Protein AF-A0A1G2JRQ1-F1 (afdb_monomer_lite)

Organism: NCBI:txid1802234

Radius of gyration: 24.1 Å; chains: 1; bounding box: 61×45×56 Å

Sequence (172 aa):
MIGKINKNEGLISLMGLVVAIVSYFFSDSKI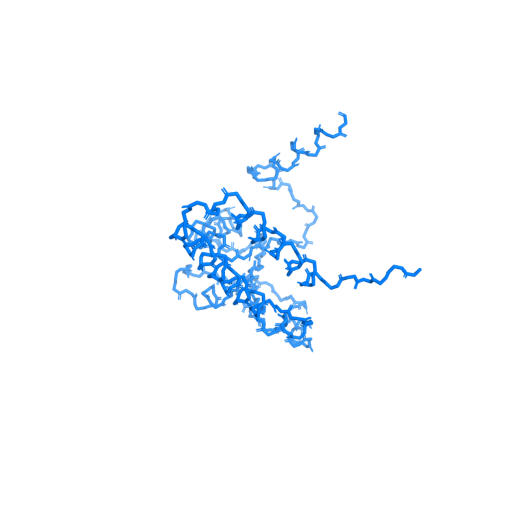LAIIIIGLTLLIAWVLSQYENKMPKDFHDVQKIAKILFIDDKDCQIVTNLRRNNFEVRKIDDVLSLQKNDDVQWANIIFVDYKDIGKKLFGKKEGLGLINELKRVYKNKKRYIIYSSVQDFDGLVGFPYIEKMGHMMNLSH

pLDDT: mean 78.6, std 15.84, range [36.88, 96.88]

Foldseek 3Di:
DDPPDDVVNVVVVVLVVVLVVLCVVCVVPPPVSVVVVVVSVVVVVVVVVVVVPDDPDPVSVQVVAQEEEADLDDDVVQVVSVVVSHNYYYDPEDPDCVPDPSNVRGQEYEYEQPPYPCVPQNPRHRVSVVVVSCVVCPNSHHYHYDYPDPPPVVVPPPPVVVVVVVVVVVPD

Structure (mmCIF, N/CA/C/O backbone):
data_AF-A0A1G2JRQ1-F1
#
_entry.id   AF-A0A1G2JRQ1-F1
#
loop_
_atom_site.group_PDB
_atom_site.id
_atom_site.type_symbol
_atom_site.label_atom_id
_atom_site.label_alt_id
_atom_site.label_comp_id
_atom_site.label_asym_id
_atom_site.label_entity_id
_atom_site.label_seq_id
_atom_site.pdbx_PDB_ins_code
_atom_site.Cartn_x
_atom_site.Cartn_y
_atom_site.Cartn_z
_atom_site.occupancy
_atom_site.B_iso_or_equiv
_atom_site.auth_seq_id
_atom_site.auth_comp_id
_atom_site.auth_asym_id
_atom_site.auth_atom_id
_atom_site.pdbx_PDB_model_num
ATOM 1 N N . MET A 1 1 ? 7.085 25.962 -34.377 1.00 36.88 1 MET A N 1
ATOM 2 C CA . MET A 1 1 ? 6.329 24.753 -33.989 1.00 36.88 1 MET A CA 1
ATOM 3 C C . MET A 1 1 ? 7.354 23.652 -33.728 1.00 36.88 1 MET A C 1
ATOM 5 O O . MET A 1 1 ? 7.764 22.974 -34.656 1.00 36.88 1 MET A O 1
ATOM 9 N N . ILE A 1 2 ? 7.905 23.578 -32.512 1.00 43.59 2 ILE A N 1
ATOM 10 C CA . ILE A 1 2 ? 8.912 22.558 -32.176 1.00 43.59 2 ILE A CA 1
ATOM 11 C C . ILE A 1 2 ? 8.123 21.307 -31.797 1.00 43.59 2 ILE A C 1
ATOM 13 O O . ILE A 1 2 ? 7.423 21.307 -30.785 1.00 43.59 2 ILE A O 1
ATOM 17 N N . GLY A 1 3 ? 8.146 20.297 -32.668 1.00 49.59 3 GLY A N 1
ATOM 18 C CA . GLY A 1 3 ? 7.486 19.020 -32.418 1.00 49.59 3 GLY A CA 1
ATOM 19 C C . GLY A 1 3 ? 7.969 18.440 -31.092 1.00 49.59 3 GLY A C 1
ATOM 20 O O . GLY A 1 3 ? 9.167 18.457 -30.809 1.00 49.59 3 GLY A O 1
ATOM 21 N N . LYS A 1 4 ? 7.037 17.961 -30.260 1.00 46.78 4 LYS A N 1
ATOM 22 C CA . LYS A 1 4 ? 7.364 17.147 -29.085 1.00 46.78 4 LYS A CA 1
ATOM 23 C C . LYS A 1 4 ? 8.136 15.927 -29.584 1.00 46.78 4 LYS A C 1
ATOM 25 O O . LYS A 1 4 ? 7.523 14.985 -30.073 1.00 46.78 4 LYS A O 1
ATOM 30 N N . ILE A 1 5 ? 9.461 15.964 -29.479 1.00 52.06 5 ILE A N 1
ATOM 31 C CA . ILE A 1 5 ? 10.300 14.791 -29.707 1.00 52.06 5 ILE A CA 1
ATOM 32 C C . ILE A 1 5 ? 9.842 13.749 -28.694 1.00 52.06 5 ILE A C 1
ATOM 34 O O . ILE A 1 5 ? 9.792 14.018 -27.487 1.00 52.06 5 ILE A O 1
ATOM 38 N N . ASN A 1 6 ? 9.435 12.587 -29.190 1.00 56.94 6 ASN A N 1
ATOM 39 C CA . ASN A 1 6 ? 9.034 11.494 -28.328 1.00 56.94 6 ASN A CA 1
ATOM 40 C C . ASN A 1 6 ? 10.252 11.097 -27.475 1.00 56.94 6 ASN A C 1
ATOM 42 O O . ASN A 1 6 ? 11.357 10.966 -28.003 1.00 56.94 6 ASN A O 1
ATOM 46 N N . LYS A 1 7 ? 10.087 10.933 -26.154 1.00 59.22 7 LYS A N 1
ATOM 47 C CA . LYS A 1 7 ? 11.214 10.683 -25.224 1.00 59.22 7 LYS A CA 1
ATOM 48 C C . LYS A 1 7 ? 12.087 9.501 -25.670 1.00 59.22 7 LYS A C 1
ATOM 50 O O . LYS A 1 7 ? 13.295 9.508 -25.443 1.00 59.22 7 LYS A O 1
ATOM 55 N N . ASN A 1 8 ? 11.480 8.544 -26.364 1.00 63.53 8 ASN A N 1
ATOM 56 C CA . ASN A 1 8 ? 12.123 7.330 -26.850 1.00 63.53 8 ASN A CA 1
ATOM 57 C C . ASN A 1 8 ? 13.033 7.598 -28.057 1.00 63.53 8 ASN A C 1
ATOM 59 O O . ASN A 1 8 ? 14.090 6.987 -28.168 1.00 63.53 8 ASN A O 1
ATOM 63 N N . GLU A 1 9 ? 12.689 8.560 -28.915 1.00 67.75 9 GLU A N 1
ATOM 64 C CA . GLU A 1 9 ? 13.525 8.965 -30.054 1.00 67.75 9 GLU A CA 1
ATOM 65 C C . GLU A 1 9 ? 14.796 9.679 -29.577 1.00 67.75 9 GLU A C 1
ATOM 67 O O . GLU A 1 9 ? 15.891 9.414 -30.075 1.00 67.75 9 GLU A O 1
ATOM 72 N N . GLY A 1 10 ? 14.672 10.514 -28.537 1.00 70.56 10 GLY A N 1
ATOM 73 C CA . GLY A 1 10 ? 15.822 11.147 -27.887 1.00 70.56 10 GLY A CA 1
ATOM 74 C C . GLY A 1 10 ? 16.764 10.130 -27.233 1.00 70.56 10 GLY A C 1
ATOM 75 O O . GLY A 1 10 ? 17.983 10.259 -27.343 1.00 70.56 10 GLY A O 1
ATOM 76 N N . LEU A 1 11 ? 16.211 9.087 -26.603 1.00 69.94 11 LEU A N 1
ATOM 77 C CA . LEU A 1 11 ? 16.996 8.017 -25.982 1.00 69.94 11 LEU A CA 1
ATOM 78 C C . LEU A 1 11 ? 17.761 7.191 -27.029 1.00 69.94 11 LEU A C 1
ATOM 80 O O . LEU A 1 11 ? 18.952 6.939 -26.858 1.00 69.94 11 LEU A O 1
ATOM 84 N N . ILE A 1 12 ? 17.103 6.821 -28.134 1.00 76.88 12 ILE A N 1
ATOM 85 C CA . ILE A 1 12 ? 17.717 6.062 -29.236 1.00 76.88 12 ILE A CA 1
ATOM 86 C C . ILE A 1 12 ? 18.855 6.867 -29.876 1.00 76.88 12 ILE A C 1
ATOM 88 O O . ILE A 1 12 ? 19.943 6.331 -30.092 1.00 76.88 12 ILE A O 1
ATOM 92 N N . SER A 1 13 ? 18.644 8.166 -30.111 1.00 76.00 13 SER A N 1
ATOM 93 C CA . SER A 1 13 ? 19.679 9.050 -30.657 1.00 76.00 13 SER A CA 1
ATOM 94 C C . SER A 1 13 ? 20.889 9.176 -29.725 1.00 76.00 13 SER A C 1
ATOM 96 O O . SER A 1 13 ? 22.027 9.184 -30.195 1.00 76.00 13 SER A O 1
ATOM 98 N N . LEU A 1 14 ? 20.665 9.256 -28.410 1.00 75.12 14 LEU A N 1
ATOM 99 C CA . LEU A 1 14 ? 21.745 9.338 -27.427 1.00 75.12 14 LEU A CA 1
ATOM 100 C C . LEU A 1 14 ? 22.534 8.022 -27.352 1.00 75.12 14 LEU A C 1
ATOM 102 O O . LEU A 1 14 ? 23.762 8.047 -27.307 1.00 75.12 14 LEU A O 1
ATOM 106 N N . MET A 1 15 ? 21.851 6.873 -27.399 1.00 75.00 15 MET A N 1
ATOM 107 C CA . MET A 1 15 ? 22.512 5.564 -27.412 1.00 75.00 15 MET A CA 1
ATOM 108 C C . MET A 1 15 ? 23.354 5.351 -28.673 1.00 75.00 15 MET A C 1
ATOM 110 O O . MET A 1 15 ? 24.478 4.863 -28.568 1.00 75.00 15 MET A O 1
ATOM 114 N N . GLY A 1 16 ? 22.861 5.769 -29.844 1.00 78.06 16 GLY A N 1
ATOM 115 C CA . GLY A 1 16 ? 23.628 5.711 -31.092 1.00 78.06 16 GLY A CA 1
ATOM 116 C C . GLY A 1 16 ? 24.925 6.525 -31.024 1.00 78.06 16 GLY A C 1
ATOM 117 O O . GLY A 1 16 ? 25.978 6.046 -31.443 1.00 78.06 16 GLY A O 1
ATOM 118 N N . LEU A 1 17 ? 24.877 7.718 -30.420 1.00 78.19 17 LEU A N 1
ATOM 119 C CA . LEU A 1 17 ? 26.056 8.565 -30.225 1.00 78.19 17 LEU A CA 1
ATOM 120 C C . LEU A 1 17 ? 27.070 7.936 -29.255 1.00 78.19 17 LEU A C 1
ATOM 122 O O . LEU A 1 17 ? 28.268 7.948 -29.530 1.00 78.19 17 LEU A O 1
ATOM 126 N N . VAL A 1 18 ? 26.602 7.348 -28.149 1.00 76.44 18 VAL A N 1
ATOM 127 C CA . VAL A 1 18 ? 27.471 6.655 -27.181 1.00 76.44 18 VAL A CA 1
ATOM 128 C C . VAL A 1 18 ? 28.176 5.468 -27.838 1.00 76.44 18 VAL A C 1
ATOM 130 O O . VAL A 1 18 ? 29.386 5.317 -27.679 1.00 76.44 18 VAL A O 1
ATOM 133 N N . VAL A 1 19 ? 27.455 4.663 -28.625 1.00 76.50 19 VAL A N 1
ATOM 134 C CA . VAL A 1 19 ? 28.041 3.541 -29.376 1.00 76.50 19 VAL A CA 1
ATOM 135 C C . VAL A 1 19 ? 29.086 4.030 -30.387 1.00 76.50 19 VAL A C 1
ATOM 137 O O . VAL A 1 19 ? 30.158 3.430 -30.482 1.00 76.50 19 VAL A O 1
ATOM 140 N N . ALA A 1 20 ? 28.822 5.127 -31.105 1.00 74.81 20 ALA A N 1
ATOM 141 C CA . ALA A 1 20 ? 29.769 5.705 -32.060 1.00 74.81 20 ALA A CA 1
ATOM 142 C C . ALA A 1 20 ? 31.055 6.204 -31.376 1.00 74.81 20 ALA A C 1
ATOM 144 O O . ALA A 1 20 ? 32.153 5.887 -31.833 1.00 74.81 20 ALA A O 1
ATOM 145 N N . ILE A 1 21 ? 30.932 6.917 -30.250 1.00 73.56 21 ILE A N 1
ATOM 146 C CA . ILE A 1 21 ? 32.076 7.425 -29.475 1.00 73.56 21 ILE A CA 1
ATOM 147 C C . ILE A 1 21 ? 32.904 6.262 -28.921 1.00 73.56 21 ILE A C 1
ATOM 149 O O . ILE A 1 21 ? 34.121 6.237 -29.083 1.00 73.56 21 ILE A O 1
ATOM 153 N N . VAL A 1 22 ? 32.261 5.261 -28.320 1.00 68.00 22 VAL A N 1
ATOM 154 C CA . VAL A 1 22 ? 32.962 4.079 -27.805 1.00 68.00 22 VAL A CA 1
ATOM 155 C C . VAL A 1 22 ? 33.696 3.341 -28.927 1.00 68.00 22 VAL A C 1
ATOM 157 O O . VAL A 1 22 ? 34.856 2.971 -28.762 1.00 68.00 22 VAL A O 1
ATOM 160 N N . SER A 1 23 ? 33.048 3.149 -30.076 1.00 65.38 23 SER A N 1
ATOM 161 C CA . SER A 1 23 ? 33.662 2.457 -31.216 1.00 65.38 23 SER A CA 1
ATOM 162 C C . SER A 1 23 ? 34.871 3.223 -31.762 1.00 65.38 23 SER A C 1
ATOM 164 O O . SER A 1 23 ? 35.854 2.604 -32.162 1.00 65.38 23 SER A O 1
ATOM 166 N N . TYR A 1 24 ? 34.825 4.559 -31.724 1.00 69.94 24 TYR A N 1
ATOM 167 C CA . TYR A 1 24 ? 35.924 5.434 -32.132 1.00 69.94 24 TYR A CA 1
ATOM 168 C C . TYR A 1 24 ? 37.133 5.345 -31.185 1.00 69.94 24 TYR A C 1
ATOM 170 O O . TYR A 1 24 ? 38.262 5.205 -31.645 1.00 69.94 24 TYR A O 1
ATOM 178 N N . PHE A 1 25 ? 36.913 5.367 -29.865 1.00 63.38 25 PHE A N 1
ATOM 179 C CA . PHE A 1 25 ? 38.001 5.341 -28.874 1.00 63.38 25 PHE A CA 1
ATOM 180 C C . PHE A 1 25 ? 38.604 3.948 -28.620 1.00 63.38 25 PHE A C 1
ATOM 182 O O . PHE A 1 25 ? 39.735 3.860 -28.152 1.00 63.38 25 PHE A O 1
ATOM 189 N N . PHE A 1 26 ? 37.889 2.862 -28.936 1.00 62.47 26 PHE A N 1
ATOM 190 C CA . PHE A 1 26 ? 38.338 1.479 -28.697 1.00 62.47 26 PHE A CA 1
ATOM 191 C C . PHE A 1 26 ? 38.658 0.695 -29.983 1.00 62.47 26 PHE A C 1
ATOM 193 O O . PHE A 1 26 ? 38.708 -0.538 -29.962 1.00 62.47 26 PHE A O 1
ATOM 200 N N . SER A 1 27 ? 38.917 1.402 -31.090 1.00 60.75 27 SER A N 1
ATOM 201 C CA . SER A 1 27 ? 39.237 0.832 -32.411 1.00 60.75 27 SER A CA 1
ATOM 202 C C . SER A 1 27 ? 40.372 -0.208 -32.379 1.00 60.75 27 SER A C 1
ATOM 204 O O . SER A 1 27 ? 40.323 -1.201 -33.109 1.00 60.75 27 SER A O 1
ATOM 206 N N . ASP A 1 28 ? 41.357 -0.040 -31.493 1.00 68.69 28 ASP A N 1
ATOM 207 C CA . ASP A 1 28 ? 42.527 -0.928 -31.408 1.00 68.69 28 ASP A CA 1
ATOM 208 C C . ASP A 1 28 ? 42.229 -2.278 -30.736 1.00 68.69 28 ASP A C 1
ATOM 210 O O . ASP A 1 28 ? 42.963 -3.249 -30.912 1.00 68.69 28 ASP A O 1
ATOM 214 N N . SER A 1 29 ? 41.126 -2.382 -29.989 1.00 72.56 29 SER A N 1
ATOM 215 C CA . SER A 1 29 ? 40.730 -3.591 -29.262 1.00 72.56 29 SER A CA 1
ATOM 216 C C . SER A 1 29 ? 39.328 -4.029 -29.671 1.00 72.56 29 SER A C 1
ATOM 218 O O . SER A 1 29 ? 38.355 -3.826 -28.945 1.00 72.56 29 SER A O 1
ATOM 220 N N . LYS A 1 30 ? 39.226 -4.707 -30.822 1.00 71.75 30 LYS A N 1
ATOM 221 C CA . LYS A 1 30 ? 37.965 -5.250 -31.378 1.00 71.75 30 LYS A CA 1
ATOM 222 C C . LYS A 1 30 ? 37.126 -6.027 -30.349 1.00 71.75 30 LYS A C 1
ATOM 224 O O . LYS A 1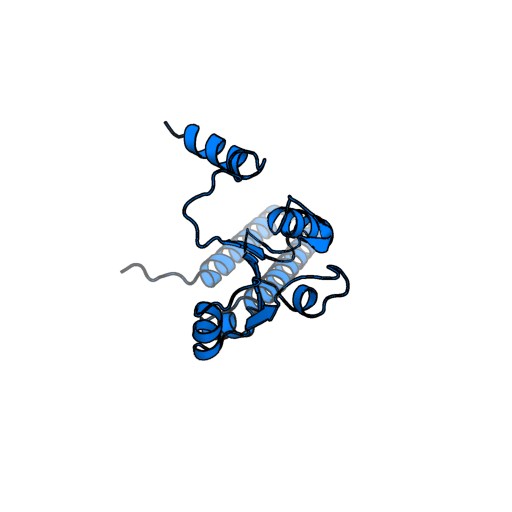 30 ? 35.902 -5.967 -30.382 1.00 71.75 30 LYS A O 1
ATOM 229 N N . ILE A 1 31 ? 37.779 -6.715 -29.410 1.00 77.44 31 ILE A N 1
ATOM 230 C CA . ILE A 1 31 ? 37.127 -7.461 -28.321 1.00 77.44 31 ILE A CA 1
ATOM 231 C C . ILE A 1 31 ? 36.400 -6.515 -27.346 1.00 77.44 31 ILE A C 1
ATOM 233 O O . ILE A 1 31 ? 35.253 -6.777 -26.991 1.00 77.44 31 ILE A O 1
ATOM 237 N N . LEU A 1 32 ? 37.019 -5.396 -26.949 1.00 72.69 32 LEU A N 1
ATOM 238 C CA . LEU A 1 32 ? 36.402 -4.415 -26.045 1.00 72.69 32 LEU A CA 1
ATOM 239 C C . LEU A 1 32 ? 35.207 -3.718 -26.702 1.00 72.69 32 LEU A C 1
ATOM 241 O O . LEU A 1 32 ? 34.173 -3.549 -26.058 1.00 72.69 32 LEU A O 1
ATOM 245 N N . ALA A 1 33 ? 35.305 -3.393 -27.994 1.00 75.75 33 ALA A N 1
ATOM 246 C CA . ALA A 1 33 ? 34.191 -2.818 -28.744 1.00 75.75 33 ALA A CA 1
ATOM 247 C C . ALA A 1 33 ? 32.966 -3.757 -28.769 1.00 75.75 33 ALA A C 1
ATOM 249 O O . ALA A 1 33 ? 31.852 -3.324 -28.474 1.00 75.75 33 ALA A O 1
ATOM 250 N N . ILE A 1 34 ? 33.169 -5.056 -29.031 1.00 80.75 34 ILE A N 1
ATOM 251 C CA . ILE A 1 34 ? 32.091 -6.062 -29.030 1.00 80.75 34 ILE A CA 1
ATOM 252 C C . ILE A 1 34 ? 31.437 -6.176 -27.644 1.00 80.75 34 ILE A C 1
ATOM 254 O O . ILE A 1 34 ? 30.210 -6.228 -27.549 1.00 80.75 34 ILE A O 1
ATOM 258 N N . ILE A 1 35 ? 32.232 -6.169 -26.566 1.00 82.94 35 ILE A N 1
ATOM 259 C CA . ILE A 1 35 ? 31.716 -6.248 -25.190 1.00 82.94 35 ILE A CA 1
ATOM 260 C C . ILE A 1 35 ? 30.834 -5.037 -24.863 1.00 82.94 35 ILE A C 1
ATOM 262 O O . ILE A 1 35 ? 29.744 -5.206 -24.314 1.00 82.94 35 ILE A O 1
ATOM 266 N N . ILE A 1 36 ? 31.259 -3.821 -25.220 1.00 82.50 36 ILE A N 1
ATOM 267 C CA . ILE A 1 36 ? 30.487 -2.610 -24.907 1.00 82.50 36 ILE A CA 1
ATOM 268 C C . ILE A 1 36 ? 29.200 -2.538 -25.741 1.00 82.50 36 ILE A C 1
ATOM 270 O O . ILE A 1 36 ? 28.149 -2.156 -25.220 1.00 82.50 36 ILE A O 1
ATOM 274 N N . ILE A 1 37 ? 29.233 -2.966 -27.006 1.00 83.81 37 ILE A N 1
ATOM 275 C CA . ILE A 1 37 ? 28.023 -3.083 -27.836 1.00 83.81 37 ILE A CA 1
ATOM 276 C C . ILE A 1 37 ? 27.048 -4.095 -27.215 1.00 83.81 37 ILE A C 1
ATOM 278 O O . ILE A 1 37 ? 25.860 -3.812 -27.073 1.00 83.81 37 ILE A O 1
ATOM 282 N N . GLY A 1 38 ? 27.545 -5.250 -26.767 1.00 86.31 38 GLY A N 1
ATOM 283 C CA . GLY A 1 38 ? 26.720 -6.246 -26.080 1.00 86.31 38 GLY A CA 1
ATOM 284 C C . GLY A 1 38 ? 26.078 -5.696 -24.802 1.00 86.31 38 GLY A C 1
ATOM 285 O O . GLY A 1 38 ? 24.880 -5.875 -24.583 1.00 86.31 38 GLY A O 1
ATOM 286 N N . LEU A 1 39 ? 26.845 -4.967 -23.985 1.00 87.69 39 LEU A N 1
ATOM 287 C CA . LEU A 1 39 ? 26.352 -4.373 -22.740 1.00 87.69 39 LEU A CA 1
ATOM 288 C C . LEU A 1 39 ? 25.313 -3.271 -22.996 1.00 87.69 39 LEU A C 1
ATOM 290 O O . LEU A 1 39 ? 24.305 -3.200 -22.297 1.00 87.69 39 LEU A O 1
ATOM 294 N N . THR A 1 40 ? 25.527 -2.427 -24.007 1.00 84.44 40 THR A N 1
ATOM 295 C CA . THR A 1 40 ? 24.576 -1.363 -24.368 1.00 84.44 40 THR A CA 1
ATOM 296 C C . THR A 1 40 ? 23.260 -1.935 -24.888 1.00 84.44 40 THR A C 1
ATOM 298 O O . THR A 1 40 ? 22.201 -1.487 -24.451 1.00 84.44 40 THR A O 1
ATOM 301 N N . LEU A 1 41 ? 23.298 -2.971 -25.732 1.00 87.88 41 LEU A N 1
ATOM 302 C CA . LEU A 1 41 ? 22.093 -3.680 -26.177 1.00 87.88 41 LEU A CA 1
ATOM 303 C C . LEU A 1 41 ? 21.362 -4.360 -25.011 1.00 87.88 41 LEU A C 1
ATOM 305 O O . LEU A 1 41 ? 20.135 -4.289 -24.936 1.00 87.88 41 LEU A O 1
ATOM 309 N N . LEU A 1 42 ? 22.098 -4.958 -24.069 1.00 88.31 42 LEU A N 1
ATOM 310 C CA . LEU A 1 42 ? 21.519 -5.548 -22.862 1.00 88.31 42 LEU A CA 1
ATOM 311 C C . LEU A 1 42 ? 20.815 -4.489 -22.001 1.00 88.31 42 LEU A C 1
ATOM 313 O O . LEU A 1 42 ? 19.682 -4.702 -21.573 1.00 88.31 42 LEU A O 1
ATOM 317 N N . ILE A 1 43 ? 21.451 -3.335 -21.778 1.00 87.69 43 ILE A N 1
ATOM 318 C CA . ILE A 1 43 ? 20.857 -2.219 -21.028 1.00 87.69 43 ILE A CA 1
ATOM 319 C C . ILE A 1 43 ? 19.602 -1.706 -21.741 1.00 87.69 43 ILE A C 1
ATOM 321 O O . ILE A 1 43 ? 18.568 -1.546 -21.096 1.00 87.69 43 ILE A O 1
ATOM 325 N N . ALA A 1 44 ? 19.653 -1.499 -23.059 1.00 86.06 44 ALA A N 1
ATOM 326 C CA . ALA A 1 44 ? 18.499 -1.060 -23.843 1.00 86.06 44 ALA A CA 1
ATOM 327 C C . ALA A 1 44 ? 17.331 -2.054 -23.750 1.00 86.06 44 ALA A C 1
ATOM 329 O O . ALA A 1 44 ? 16.184 -1.652 -23.547 1.00 86.06 44 ALA A O 1
ATOM 330 N N . TRP A 1 45 ? 17.622 -3.356 -23.831 1.00 90.00 45 TRP A N 1
ATOM 331 C CA . TRP A 1 45 ? 16.621 -4.403 -23.662 1.00 90.00 45 TRP A CA 1
ATOM 332 C C . TRP A 1 45 ? 15.995 -4.363 -22.262 1.00 90.00 45 TRP A C 1
ATOM 334 O O . TRP A 1 45 ? 14.771 -4.339 -22.147 1.00 90.00 45 TRP A O 1
ATOM 344 N N . VAL A 1 46 ? 16.804 -4.259 -21.200 1.00 87.94 46 VAL A N 1
ATOM 345 C CA . VAL A 1 46 ? 16.310 -4.130 -19.815 1.00 87.94 46 VAL A CA 1
ATOM 346 C C . VAL A 1 46 ? 15.435 -2.882 -19.639 1.00 87.94 46 VAL A C 1
ATOM 348 O O . VAL A 1 46 ? 14.368 -2.965 -19.029 1.00 87.94 46 VAL A O 1
ATOM 351 N N . LEU A 1 47 ? 15.842 -1.737 -20.195 1.00 83.38 47 LEU A N 1
ATOM 352 C CA . LEU A 1 47 ? 15.069 -0.493 -20.129 1.00 83.38 47 LEU A CA 1
ATOM 353 C C . LEU A 1 47 ? 13.734 -0.606 -20.876 1.00 83.38 47 LEU A C 1
ATOM 355 O O . LEU A 1 47 ? 12.706 -0.182 -20.351 1.00 83.38 47 LEU A O 1
ATOM 359 N N . SER A 1 48 ? 13.715 -1.249 -22.046 1.00 81.12 48 SER A N 1
ATOM 360 C CA . SER A 1 48 ? 12.482 -1.496 -22.804 1.00 81.12 48 SER A CA 1
ATOM 361 C C . SER A 1 48 ? 11.496 -2.383 -22.033 1.00 81.12 48 SER A C 1
ATOM 363 O O . SER A 1 48 ? 10.293 -2.113 -22.004 1.00 81.12 48 SER A O 1
ATOM 365 N N . GLN A 1 49 ? 11.992 -3.408 -21.330 1.00 81.75 49 GLN A N 1
ATOM 366 C CA . GLN A 1 49 ? 11.155 -4.228 -20.447 1.00 81.75 49 GLN A CA 1
ATOM 367 C C . GLN A 1 49 ? 10.557 -3.415 -19.288 1.00 81.75 49 GLN A C 1
ATOM 369 O O . GLN A 1 49 ? 9.460 -3.725 -18.822 1.00 81.75 49 GLN A O 1
ATOM 374 N N . TYR A 1 50 ? 11.258 -2.382 -18.811 1.00 76.56 50 TYR A N 1
ATOM 375 C CA . TYR A 1 50 ? 10.765 -1.502 -17.753 1.00 76.56 50 TYR A CA 1
ATOM 376 C C . TYR A 1 50 ? 9.681 -0.542 -18.258 1.00 76.56 50 TYR A C 1
ATOM 378 O O . TYR A 1 50 ? 8.639 -0.403 -17.620 1.00 76.56 50 TYR A O 1
ATOM 386 N N . GLU A 1 51 ? 9.888 0.071 -19.423 1.00 76.75 51 GLU A N 1
ATOM 387 C CA . GLU A 1 51 ? 8.929 1.003 -20.023 1.00 76.75 51 GLU A CA 1
ATOM 388 C C . GLU A 1 51 ? 7.592 0.324 -20.350 1.00 76.75 51 GLU A C 1
ATOM 390 O O . GLU A 1 51 ? 6.524 0.860 -20.059 1.00 76.75 51 GLU A O 1
ATOM 395 N N . ASN A 1 52 ? 7.636 -0.914 -20.849 1.00 74.88 52 ASN A N 1
ATOM 396 C CA . ASN A 1 52 ? 6.433 -1.692 -21.142 1.00 74.88 52 ASN A CA 1
ATOM 397 C C . ASN A 1 52 ? 5.582 -2.027 -19.903 1.00 74.88 52 ASN A C 1
ATOM 399 O O . ASN A 1 52 ? 4.415 -2.379 -20.056 1.00 74.88 52 ASN A O 1
ATOM 403 N N . LYS A 1 53 ? 6.136 -1.918 -18.687 1.00 72.94 53 LYS A N 1
ATOM 404 C CA . LYS A 1 53 ? 5.401 -2.133 -17.429 1.00 72.94 53 LYS A CA 1
ATOM 405 C C . LYS A 1 53 ? 4.737 -0.868 -16.885 1.00 72.94 53 LYS A C 1
ATOM 407 O O . LYS A 1 53 ? 4.011 -0.961 -15.895 1.00 72.94 53 LYS A O 1
ATOM 412 N N . MET A 1 54 ? 4.996 0.301 -17.470 1.00 73.94 54 MET A N 1
ATOM 413 C CA . MET A 1 54 ? 4.378 1.541 -17.013 1.00 73.94 54 MET A CA 1
ATOM 414 C C . MET A 1 54 ? 2.943 1.660 -17.544 1.00 73.94 54 MET A C 1
ATOM 416 O O . MET A 1 54 ? 2.711 1.370 -18.719 1.00 73.94 54 MET A O 1
ATOM 420 N N . PRO A 1 55 ? 1.980 2.089 -16.706 1.00 78.44 55 PRO A N 1
ATOM 421 C CA . PRO A 1 55 ? 0.622 2.358 -17.165 1.00 78.44 55 PRO A CA 1
ATOM 422 C C . PRO A 1 55 ? 0.652 3.463 -18.224 1.00 78.44 55 PRO A C 1
ATOM 424 O O . PRO A 1 55 ? 1.275 4.508 -18.013 1.00 78.44 55 PRO A O 1
ATOM 427 N N . LYS A 1 56 ? 0.012 3.215 -19.369 1.00 81.44 56 LYS A N 1
ATOM 428 C CA . LYS A 1 56 ? 0.039 4.130 -20.522 1.00 81.44 56 LYS A CA 1
ATOM 429 C C . LYS A 1 56 ? -1.126 5.110 -20.491 1.00 81.44 56 LYS A C 1
ATOM 431 O O . LYS A 1 56 ? -1.011 6.217 -21.013 1.00 81.44 56 LYS A O 1
ATOM 436 N N . ASP A 1 57 ? -2.217 4.719 -19.842 1.00 86.81 57 ASP A N 1
ATOM 437 C CA . ASP A 1 57 ? -3.405 5.537 -19.654 1.00 86.81 57 ASP A CA 1
ATOM 438 C C . ASP A 1 57 ? -4.000 5.396 -18.240 1.00 86.81 57 ASP A C 1
ATOM 440 O O . ASP A 1 57 ? -3.505 4.667 -17.377 1.00 86.81 57 ASP A O 1
ATOM 444 N N . PHE A 1 58 ? -5.067 6.152 -17.980 1.00 85.62 58 PHE A N 1
ATOM 445 C CA . PHE A 1 58 ? -5.747 6.168 -16.686 1.00 85.62 58 PHE A CA 1
ATOM 446 C C . PHE A 1 58 ? -6.430 4.836 -16.341 1.00 85.62 58 PHE A C 1
ATOM 448 O O . PHE A 1 58 ? -6.505 4.467 -15.169 1.00 85.62 58 PHE A O 1
ATOM 455 N N . HIS A 1 59 ? -6.897 4.095 -17.342 1.00 86.56 59 HIS A N 1
ATOM 456 C CA . HIS A 1 59 ? -7.580 2.824 -17.139 1.00 86.56 59 HIS A CA 1
ATOM 457 C C . HIS A 1 59 ? -6.601 1.721 -16.715 1.00 86.56 59 HIS A C 1
ATOM 459 O O . HIS A 1 59 ? -6.922 0.899 -15.853 1.00 86.56 59 HIS A O 1
ATOM 465 N N . ASP A 1 60 ? -5.368 1.757 -17.224 1.00 86.19 60 ASP A N 1
ATOM 466 C CA . ASP A 1 60 ? -4.276 0.931 -16.705 1.00 86.19 60 ASP A CA 1
ATOM 467 C C . ASP A 1 60 ? -3.996 1.238 -15.226 1.00 86.19 60 ASP A C 1
ATOM 469 O O . ASP A 1 60 ? -3.836 0.321 -14.415 1.00 86.19 60 ASP A O 1
ATOM 473 N N . VAL A 1 61 ? -3.993 2.521 -14.842 1.00 85.94 61 VAL A N 1
ATOM 474 C CA . VAL A 1 61 ? -3.819 2.926 -13.435 1.00 85.94 61 VAL A CA 1
ATOM 475 C C . VAL A 1 61 ? -4.943 2.370 -12.562 1.00 85.94 61 VAL A C 1
ATOM 477 O O . VAL A 1 61 ? -4.653 1.813 -11.504 1.00 85.94 61 VAL A O 1
ATOM 480 N N . GLN A 1 62 ? -6.202 2.466 -13.001 1.00 88.25 62 GLN A N 1
ATOM 481 C CA . GLN A 1 62 ? -7.365 1.947 -12.264 1.00 88.25 62 GLN A CA 1
ATOM 482 C C . GLN A 1 62 ? -7.266 0.441 -11.986 1.00 88.25 62 GLN A C 1
ATOM 484 O O . GLN A 1 62 ? -7.631 -0.001 -10.899 1.00 88.25 62 GLN A O 1
ATOM 489 N N . LYS A 1 63 ? -6.730 -0.337 -12.935 1.00 86.38 63 LYS A N 1
ATOM 490 C CA . LYS A 1 63 ? -6.548 -1.792 -12.799 1.00 86.38 63 LYS A CA 1
ATOM 491 C C . LYS A 1 63 ? -5.372 -2.188 -11.913 1.00 86.38 63 LYS A C 1
ATOM 493 O O . LYS A 1 63 ? -5.398 -3.235 -11.275 1.00 86.38 63 LYS A O 1
ATOM 498 N N . ILE A 1 64 ? -4.301 -1.399 -11.929 1.00 89.69 64 ILE A N 1
ATOM 499 C CA . ILE A 1 64 ? -3.075 -1.718 -11.189 1.00 89.69 64 ILE A CA 1
ATOM 500 C C . ILE A 1 64 ? -3.164 -1.205 -9.746 1.00 89.69 64 ILE A C 1
ATOM 502 O O . ILE A 1 64 ? -2.560 -1.795 -8.848 1.00 89.69 64 ILE A O 1
ATOM 506 N N . ALA A 1 65 ? -3.896 -0.118 -9.498 1.00 92.62 65 ALA A N 1
ATOM 507 C CA . ALA A 1 65 ? -4.075 0.456 -8.170 1.00 92.62 65 ALA A CA 1
ATOM 508 C C . ALA A 1 65 ? -4.982 -0.429 -7.297 1.00 92.62 65 ALA A C 1
ATOM 510 O O . ALA A 1 65 ? -6.196 -0.462 -7.465 1.00 92.62 65 ALA A O 1
ATOM 511 N N . LYS A 1 66 ? -4.375 -1.105 -6.318 1.00 95.88 66 LYS A N 1
ATOM 512 C CA . LYS A 1 66 ? -5.046 -1.937 -5.315 1.00 95.88 66 LYS A CA 1
ATOM 513 C C . LYS A 1 66 ? -5.107 -1.165 -4.009 1.00 95.88 66 LYS A C 1
ATOM 515 O O . LYS A 1 66 ? -4.118 -1.108 -3.270 1.00 95.88 66 LYS A O 1
ATOM 520 N N . ILE A 1 67 ? -6.244 -0.521 -3.770 1.00 96.88 67 ILE A N 1
ATOM 521 C CA . ILE A 1 67 ? -6.406 0.458 -2.696 1.00 96.88 67 ILE A CA 1
ATOM 522 C C . ILE A 1 67 ? -7.095 -0.195 -1.497 1.00 96.88 67 ILE A C 1
ATOM 524 O O . ILE A 1 67 ? -8.178 -0.763 -1.628 1.00 96.88 67 ILE A O 1
ATOM 528 N N . LEU A 1 68 ? -6.497 -0.080 -0.316 1.00 96.88 68 LEU A N 1
ATOM 529 C CA . LEU A 1 68 ? -7.099 -0.495 0.949 1.00 96.88 68 LEU A CA 1
ATOM 530 C C . LEU A 1 68 ? -7.361 0.721 1.830 1.00 96.88 68 LEU A C 1
ATOM 532 O O . LEU A 1 68 ? -6.457 1.523 2.038 1.00 96.88 68 LEU A O 1
ATOM 536 N N . PHE A 1 69 ? -8.567 0.812 2.377 1.00 96.44 69 PHE A N 1
ATOM 537 C CA . PHE A 1 69 ? -8.914 1.715 3.469 1.00 96.44 69 PHE A CA 1
ATOM 538 C C . PHE A 1 69 ? -8.982 0.934 4.781 1.00 96.44 69 PHE A C 1
ATOM 540 O O . PHE A 1 69 ? -9.597 -0.132 4.835 1.00 96.44 69 PHE A O 1
ATOM 547 N N . ILE A 1 70 ? -8.343 1.467 5.815 1.00 94.69 70 ILE A N 1
ATOM 548 C CA . ILE A 1 70 ? -8.413 0.978 7.190 1.00 94.69 70 ILE A CA 1
ATOM 549 C C . ILE A 1 70 ? -9.026 2.111 8.004 1.00 94.69 70 ILE A C 1
ATOM 551 O O . ILE A 1 70 ? -8.335 3.078 8.322 1.00 94.69 70 ILE A O 1
ATOM 555 N N . ASP A 1 71 ? -10.330 2.019 8.232 1.00 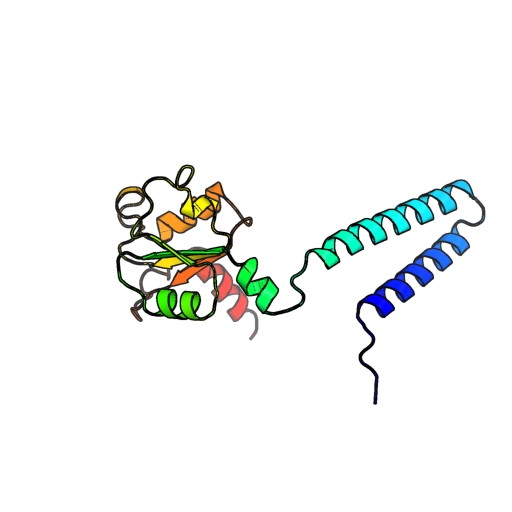93.50 71 ASP A N 1
ATOM 556 C CA . ASP A 1 71 ? -11.156 3.068 8.837 1.00 93.50 71 ASP A CA 1
ATOM 557 C C . ASP A 1 71 ? -12.337 2.405 9.549 1.00 93.50 71 ASP A C 1
ATOM 559 O O . ASP A 1 71 ? -13.014 1.559 8.961 1.00 93.50 71 ASP A O 1
ATOM 563 N N . ASP A 1 72 ? -12.585 2.769 10.804 1.00 91.38 72 ASP A N 1
ATOM 564 C CA . ASP A 1 72 ? -13.672 2.216 11.608 1.00 91.38 72 ASP A CA 1
ATOM 565 C C . ASP A 1 72 ? -15.038 2.782 11.186 1.00 91.38 72 ASP A C 1
ATOM 567 O O . ASP A 1 72 ? -16.081 2.213 11.508 1.00 91.38 72 ASP A O 1
ATOM 571 N N . LYS A 1 73 ? -15.047 3.878 10.421 1.00 90.44 73 LYS A N 1
ATOM 572 C CA . LYS A 1 73 ? -16.236 4.581 9.936 1.00 90.44 73 LYS A CA 1
ATOM 573 C C . LYS A 1 73 ? -16.495 4.294 8.462 1.00 90.44 73 LYS A C 1
ATOM 575 O O . LYS A 1 73 ? -15.639 3.837 7.702 1.00 90.44 73 LYS A O 1
ATOM 580 N N . ASP A 1 74 ? -17.722 4.564 8.032 1.00 86.19 74 ASP A N 1
ATOM 581 C CA . ASP A 1 74 ? -18.081 4.483 6.622 1.00 86.19 74 ASP A CA 1
ATOM 582 C C . ASP A 1 74 ? -17.605 5.721 5.860 1.00 86.19 74 ASP A C 1
ATOM 584 O O . ASP A 1 74 ? -17.939 6.859 6.196 1.00 86.19 74 ASP A O 1
ATOM 588 N N . CYS A 1 75 ? -16.865 5.499 4.773 1.00 82.12 75 CYS A N 1
ATOM 589 C CA . CYS A 1 75 ? -16.319 6.574 3.952 1.00 82.12 75 CYS A CA 1
ATOM 590 C C . CYS A 1 75 ? -16.997 6.600 2.577 1.00 82.12 75 CYS A C 1
ATOM 592 O O . CYS A 1 75 ? -16.815 5.692 1.760 1.00 82.12 75 CYS A O 1
ATOM 594 N N . GLN A 1 76 ? -17.695 7.692 2.246 1.00 87.69 76 GLN A N 1
ATOM 595 C CA . GLN A 1 76 ? -18.320 7.867 0.922 1.00 87.69 76 GLN A CA 1
ATOM 596 C C . GLN A 1 76 ? -17.309 7.780 -0.235 1.00 87.69 76 GLN A C 1
ATOM 598 O O . GLN A 1 76 ? -17.656 7.367 -1.344 1.00 87.69 76 GLN A O 1
ATOM 603 N N . ILE A 1 77 ? -16.043 8.127 0.024 1.00 89.31 77 ILE A N 1
ATOM 604 C CA . ILE A 1 77 ? -14.969 8.063 -0.969 1.00 89.31 77 ILE A CA 1
ATOM 605 C C . ILE A 1 77 ? -14.724 6.638 -1.479 1.00 89.31 77 ILE A C 1
ATOM 607 O O . ILE A 1 77 ? -14.485 6.465 -2.670 1.00 89.31 77 ILE A O 1
ATOM 611 N N . VAL A 1 78 ? -14.869 5.613 -0.631 1.00 92.75 78 VAL A N 1
ATOM 612 C CA . VAL A 1 78 ? -14.723 4.204 -1.038 1.00 92.75 78 VAL A CA 1
ATOM 613 C C . VAL A 1 78 ? -15.778 3.855 -2.083 1.00 92.75 78 VAL A C 1
ATOM 615 O O . VAL A 1 78 ? -15.468 3.278 -3.126 1.00 92.75 78 VAL A O 1
ATOM 618 N N . THR A 1 79 ? -17.021 4.269 -1.843 1.00 92.81 79 THR A N 1
ATOM 619 C CA . THR A 1 79 ? -18.130 4.066 -2.778 1.00 92.81 79 THR A CA 1
ATOM 620 C C . THR A 1 79 ? -17.893 4.806 -4.091 1.00 92.81 79 THR A C 1
ATOM 622 O O . THR A 1 79 ? -18.096 4.239 -5.164 1.00 92.81 79 THR A O 1
ATOM 625 N N . ASN A 1 80 ? -17.417 6.051 -4.033 1.00 93.38 80 ASN A N 1
ATOM 626 C CA . ASN A 1 80 ? -17.130 6.838 -5.232 1.00 93.38 80 ASN A CA 1
ATOM 627 C C . ASN A 1 80 ? -15.980 6.247 -6.057 1.00 93.38 80 ASN A C 1
ATOM 629 O O . ASN A 1 80 ? -16.089 6.185 -7.279 1.00 93.38 80 ASN A O 1
ATOM 633 N N . LEU A 1 81 ? -14.915 5.758 -5.420 1.00 93.88 81 LEU A N 1
ATOM 634 C CA . LEU A 1 81 ? -13.806 5.105 -6.118 1.00 93.88 81 LEU A CA 1
ATOM 635 C C . LEU A 1 81 ? -14.254 3.810 -6.804 1.00 93.88 81 LEU A C 1
ATOM 637 O O . LEU A 1 81 ? -13.955 3.610 -7.980 1.00 93.88 81 LEU A O 1
ATOM 641 N N . ARG A 1 82 ? -15.048 2.977 -6.121 1.00 93.94 82 ARG A N 1
ATOM 642 C CA . ARG A 1 82 ? -15.619 1.756 -6.717 1.00 93.94 82 ARG A CA 1
ATOM 643 C C . ARG A 1 82 ? -16.513 2.057 -7.920 1.00 93.94 82 ARG A C 1
ATOM 645 O O . ARG A 1 82 ? -16.408 1.379 -8.935 1.00 93.94 82 ARG A O 1
ATOM 652 N N . ARG A 1 83 ? -17.350 3.103 -7.843 1.00 94.50 83 ARG A N 1
ATOM 653 C CA . ARG A 1 83 ? -18.173 3.572 -8.980 1.00 94.50 83 ARG A CA 1
ATOM 654 C C . ARG A 1 83 ? -17.333 4.031 -10.173 1.00 94.50 83 ARG A C 1
ATOM 656 O O . ARG A 1 83 ? -17.797 3.954 -11.302 1.00 94.50 83 ARG A O 1
ATOM 663 N N . ASN A 1 84 ? -16.109 4.488 -9.922 1.00 91.88 84 ASN A N 1
ATOM 664 C CA . ASN A 1 84 ? -15.138 4.876 -10.939 1.00 91.88 84 ASN A CA 1
ATOM 665 C C . ASN A 1 84 ? -14.136 3.745 -11.227 1.00 91.88 84 ASN A C 1
ATOM 667 O O . ASN A 1 84 ? -12.975 4.025 -11.501 1.00 91.88 84 ASN A O 1
ATOM 671 N N . ASN A 1 85 ? -14.554 2.477 -11.151 1.00 92.25 85 ASN A N 1
ATOM 672 C CA . ASN A 1 85 ? -13.774 1.299 -11.556 1.00 92.25 85 ASN A CA 1
ATOM 673 C C . ASN A 1 85 ? -12.413 1.108 -10.856 1.00 92.25 85 ASN A C 1
ATOM 675 O O . ASN A 1 85 ? -11.564 0.382 -11.368 1.00 92.25 85 ASN A O 1
ATOM 679 N N . PHE A 1 86 ? -12.188 1.722 -9.692 1.00 94.62 86 PHE A N 1
ATOM 680 C CA . PHE A 1 86 ? -11.011 1.415 -8.878 1.00 94.62 86 PHE A CA 1
ATOM 681 C C . PHE A 1 86 ? -11.237 0.142 -8.058 1.00 94.62 86 PHE A C 1
ATOM 683 O O . PHE A 1 86 ? -12.294 -0.040 -7.443 1.00 94.62 86 PHE A O 1
ATOM 690 N N . GLU A 1 87 ? -10.216 -0.714 -7.983 1.00 94.75 87 GLU A N 1
ATOM 691 C CA . GLU A 1 87 ? -10.222 -1.874 -7.092 1.00 94.75 87 GLU A CA 1
ATOM 692 C C . GLU A 1 87 ? -9.945 -1.401 -5.652 1.00 94.75 87 GLU A C 1
ATOM 694 O O . GLU A 1 87 ? -8.811 -1.079 -5.285 1.00 94.75 87 GLU A O 1
ATOM 699 N N . VAL A 1 88 ? -11.003 -1.309 -4.833 1.00 96.19 88 VAL A N 1
ATOM 700 C CA . VAL A 1 88 ? -10.924 -0.778 -3.461 1.00 96.19 88 VAL A CA 1
ATOM 701 C C . VAL A 1 88 ? -11.518 -1.736 -2.434 1.00 96.19 88 VAL A C 1
ATOM 703 O O . VAL A 1 88 ? -12.689 -2.125 -2.525 1.00 96.19 88 VAL A O 1
ATOM 706 N N . ARG A 1 89 ? -10.747 -2.034 -1.388 1.00 96.19 89 ARG A N 1
ATOM 707 C CA . ARG A 1 89 ? -11.196 -2.756 -0.190 1.00 96.19 89 ARG A CA 1
ATOM 708 C C . ARG A 1 89 ? -11.215 -1.830 1.020 1.00 96.19 89 ARG A C 1
ATOM 710 O O . ARG A 1 89 ? -10.484 -0.844 1.061 1.00 96.19 89 ARG A O 1
ATOM 717 N N . LYS A 1 90 ? -12.077 -2.142 1.984 1.00 95.44 90 LYS A N 1
ATOM 718 C CA . LYS A 1 90 ? -12.206 -1.416 3.250 1.00 95.44 90 LYS A CA 1
ATOM 719 C C . LYS A 1 90 ? -12.316 -2.435 4.370 1.00 95.44 90 LYS A C 1
ATOM 721 O O . LYS A 1 90 ? -13.073 -3.393 4.226 1.00 95.44 90 LYS A O 1
ATOM 726 N N . ILE A 1 91 ? -11.555 -2.223 5.431 1.00 94.94 91 ILE A N 1
ATOM 727 C CA . ILE A 1 91 ? -11.601 -3.002 6.666 1.00 94.94 91 ILE A CA 1
ATOM 728 C C . ILE A 1 91 ? -11.641 -2.039 7.847 1.00 94.94 91 ILE A C 1
ATOM 730 O O . ILE A 1 91 ? -11.112 -0.933 7.754 1.00 94.94 91 ILE A O 1
ATOM 734 N N . ASP A 1 92 ? -12.235 -2.479 8.950 1.00 92.81 92 ASP A N 1
ATOM 735 C CA . ASP A 1 92 ? -12.416 -1.611 10.116 1.00 92.81 92 ASP A CA 1
ATOM 736 C C . ASP A 1 92 ? -11.180 -1.579 11.020 1.00 92.81 92 ASP A C 1
ATOM 738 O O . ASP A 1 92 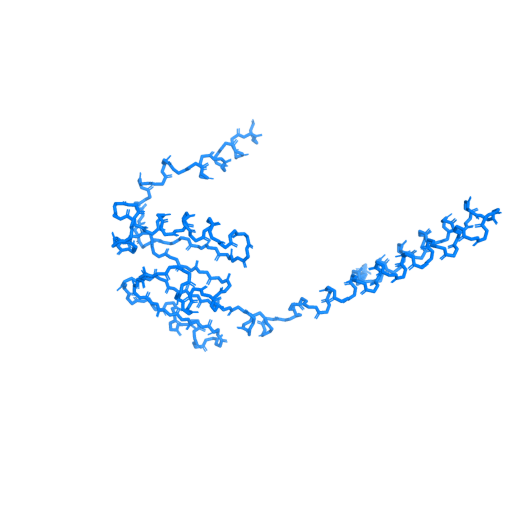? -10.938 -0.594 11.702 1.00 92.81 92 ASP A O 1
ATOM 742 N N . ASP A 1 93 ? -10.375 -2.646 11.040 1.00 90.69 93 ASP A N 1
ATOM 743 C CA . ASP A 1 93 ? -9.104 -2.687 11.770 1.00 90.69 93 ASP A CA 1
ATOM 744 C C . ASP A 1 93 ? -8.210 -3.828 11.251 1.00 90.69 93 ASP A C 1
ATOM 746 O O . ASP A 1 93 ? -8.673 -4.758 10.580 1.00 90.69 93 ASP A O 1
ATOM 750 N N . VAL A 1 94 ? -6.920 -3.803 11.597 1.00 88.31 94 VAL A N 1
ATOM 751 C CA . VAL A 1 94 ? -5.973 -4.881 11.284 1.00 88.31 94 VAL A CA 1
ATOM 752 C C . VAL A 1 94 ? -5.652 -5.688 12.532 1.00 88.31 94 VAL A C 1
ATOM 754 O O . VAL A 1 94 ? -5.012 -5.207 13.460 1.00 88.31 94 VAL A O 1
ATOM 757 N N . LEU A 1 95 ? -6.016 -6.971 12.513 1.00 81.69 95 LEU A N 1
ATOM 758 C CA . LEU A 1 95 ? -5.703 -7.903 13.603 1.00 81.69 95 LEU A CA 1
ATOM 759 C C . LEU A 1 95 ? -4.294 -8.510 13.490 1.00 81.69 95 LEU A C 1
ATOM 761 O O . LEU A 1 95 ? -3.692 -8.881 14.494 1.00 81.69 95 LEU A O 1
ATOM 765 N N . SER A 1 96 ? -3.755 -8.635 12.272 1.00 83.31 96 SER A N 1
ATOM 766 C CA . SER A 1 96 ? -2.412 -9.177 12.025 1.00 83.31 96 SER A CA 1
ATOM 767 C C . SER A 1 96 ? -1.829 -8.657 10.715 1.00 83.31 96 SER A C 1
ATOM 769 O O . SER A 1 96 ? -2.364 -8.915 9.646 1.00 83.31 96 SER A O 1
ATOM 771 N N . LEU A 1 97 ? -0.689 -7.970 10.764 1.00 77.75 97 LEU A N 1
ATOM 772 C CA . LEU A 1 97 ? -0.137 -7.282 9.587 1.00 77.75 97 LEU A CA 1
ATOM 773 C C . LEU A 1 97 ? 0.463 -8.199 8.523 1.00 77.75 97 LEU A C 1
ATOM 775 O O . LEU A 1 97 ? 0.490 -7.853 7.343 1.00 77.75 97 LEU A O 1
ATOM 779 N N . GLN A 1 98 ? 0.993 -9.347 8.941 1.00 78.38 98 GLN A N 1
ATOM 780 C CA . GLN A 1 98 ? 1.665 -10.281 8.037 1.00 78.38 98 GLN A CA 1
ATOM 781 C C . GLN A 1 98 ? 0.697 -11.292 7.433 1.00 78.38 98 GLN A C 1
ATOM 783 O O . GLN A 1 98 ? 0.956 -11.792 6.348 1.00 78.38 98 GLN A O 1
ATOM 788 N N . LYS A 1 99 ? -0.409 -11.594 8.120 1.00 82.94 99 LYS A N 1
ATOM 789 C CA . LYS A 1 99 ? -1.380 -12.614 7.700 1.00 82.94 99 LYS A CA 1
ATOM 790 C C . LYS A 1 99 ? -2.692 -12.034 7.175 1.00 82.94 99 LYS A C 1
ATOM 792 O O . LYS A 1 99 ? -3.553 -12.798 6.773 1.00 82.94 99 LYS A O 1
ATOM 797 N N . ASN A 1 100 ? -2.874 -10.715 7.219 1.00 90.62 100 ASN A N 1
ATOM 798 C CA . ASN A 1 100 ? -4.077 -10.096 6.682 1.00 90.62 100 ASN A CA 1
ATOM 799 C C . ASN A 1 100 ? -3.987 -10.007 5.150 1.00 90.62 100 ASN A C 1
ATOM 801 O O . ASN A 1 100 ? -3.106 -9.332 4.607 1.00 90.62 100 ASN A O 1
ATOM 805 N N . ASP A 1 101 ? -4.912 -10.687 4.477 1.00 93.12 101 ASP A N 1
ATOM 806 C CA . ASP A 1 101 ? -4.951 -10.798 3.018 1.00 93.12 101 ASP A CA 1
ATOM 807 C C . ASP A 1 101 ? -5.158 -9.445 2.329 1.00 93.12 101 ASP A C 1
ATOM 809 O O . ASP A 1 101 ? -4.564 -9.193 1.279 1.00 93.12 101 ASP A O 1
ATOM 813 N N . ASP A 1 102 ? -5.931 -8.536 2.926 1.00 95.12 102 ASP A N 1
ATOM 814 C CA . ASP A 1 102 ? -6.179 -7.207 2.361 1.00 95.12 102 ASP A CA 1
ATOM 815 C C . ASP A 1 102 ? -4.917 -6.340 2.387 1.00 95.12 102 ASP A C 1
ATOM 817 O O . ASP A 1 102 ? -4.573 -5.701 1.387 1.00 95.12 102 ASP A O 1
ATOM 821 N N . VAL A 1 103 ? -4.170 -6.375 3.495 1.00 93.69 103 VAL A N 1
ATOM 822 C CA . VAL A 1 103 ? -2.871 -5.699 3.621 1.00 93.69 103 VAL A CA 1
ATOM 823 C C . VAL A 1 103 ? -1.875 -6.257 2.606 1.00 93.69 103 VAL A C 1
ATOM 825 O O . VAL A 1 103 ? -1.119 -5.489 2.002 1.00 93.69 103 VAL A O 1
ATOM 828 N N . GLN A 1 104 ? -1.857 -7.574 2.383 1.00 92.94 104 GLN A N 1
ATOM 829 C CA . GLN A 1 104 ? -0.978 -8.192 1.388 1.00 92.94 104 GLN A CA 1
ATOM 830 C C . GLN A 1 104 ? -1.361 -7.806 -0.044 1.00 92.94 104 GLN A C 1
ATOM 832 O O . GLN A 1 104 ? -0.476 -7.431 -0.820 1.00 92.94 104 GLN A O 1
ATOM 837 N N . TRP A 1 105 ? -2.655 -7.843 -0.367 1.00 94.88 105 TRP A N 1
ATOM 838 C CA . TRP A 1 105 ? -3.204 -7.529 -1.686 1.00 94.88 105 TRP A CA 1
ATOM 839 C C . TRP A 1 105 ? -2.962 -6.068 -2.097 1.00 94.88 105 TRP A C 1
ATOM 841 O O . TRP A 1 105 ? -2.626 -5.811 -3.255 1.00 94.88 105 TRP A O 1
ATOM 851 N N . ALA A 1 106 ? -3.067 -5.117 -1.165 1.00 95.62 106 ALA A N 1
ATOM 852 C CA . ALA A 1 106 ? -3.003 -3.690 -1.471 1.00 95.62 106 ALA A CA 1
ATOM 853 C C . ALA A 1 106 ? -1.595 -3.184 -1.830 1.00 95.62 106 ALA A C 1
ATOM 855 O O . ALA A 1 106 ? -0.594 -3.576 -1.226 1.00 95.62 106 ALA A O 1
ATOM 856 N N . ASN A 1 107 ? -1.499 -2.238 -2.764 1.00 94.81 107 ASN A N 1
ATOM 857 C CA . ASN A 1 107 ? -0.274 -1.466 -3.014 1.00 94.81 107 ASN A CA 1
ATOM 858 C C . ASN A 1 107 ? -0.360 -0.031 -2.474 1.00 94.81 107 ASN A C 1
ATOM 860 O O . ASN A 1 107 ? 0.680 0.580 -2.216 1.00 94.81 107 ASN A O 1
ATOM 864 N N . ILE A 1 108 ? -1.573 0.470 -2.239 1.00 95.31 108 ILE A N 1
ATOM 865 C CA . ILE A 1 108 ? -1.853 1.766 -1.628 1.00 95.31 108 ILE A CA 1
ATOM 866 C C . ILE A 1 108 ? -2.757 1.525 -0.418 1.00 95.31 108 ILE A C 1
ATOM 868 O O . ILE A 1 108 ? -3.814 0.916 -0.552 1.00 95.31 108 ILE A O 1
ATOM 872 N N . ILE A 1 109 ? -2.343 1.988 0.759 1.00 95.44 109 ILE A N 1
ATOM 873 C CA . ILE A 1 109 ? -3.075 1.800 2.014 1.00 95.44 109 ILE A CA 1
ATOM 874 C C . ILE A 1 109 ? -3.361 3.169 2.629 1.00 95.44 109 ILE A C 1
ATOM 876 O O . ILE A 1 109 ? -2.438 3.896 2.998 1.00 95.44 109 ILE A O 1
ATOM 880 N N . PHE A 1 110 ? -4.640 3.496 2.734 1.00 95.12 110 PHE A N 1
ATOM 881 C CA . PHE A 1 110 ? -5.171 4.624 3.480 1.00 95.12 110 PHE A CA 1
ATOM 882 C C . PHE A 1 110 ? -5.511 4.159 4.893 1.00 95.12 110 PHE A C 1
ATOM 884 O O . PHE A 1 1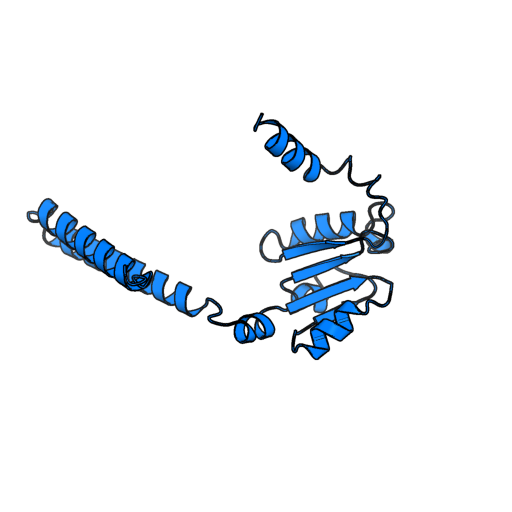10 ? -6.137 3.116 5.069 1.00 95.12 110 PHE A O 1
ATOM 891 N N . VAL A 1 111 ? -5.080 4.920 5.889 1.00 93.31 111 VAL A N 1
ATOM 892 C CA . VAL A 1 111 ? -5.291 4.607 7.303 1.00 93.31 111 VAL A CA 1
ATOM 893 C C . VAL A 1 111 ? -5.876 5.839 7.974 1.00 93.31 111 VAL A C 1
ATOM 895 O O . VAL A 1 111 ? -5.258 6.908 7.898 1.00 93.31 111 VAL A O 1
ATOM 898 N N . ASP A 1 112 ? -7.036 5.686 8.615 1.00 91.44 112 ASP A N 1
ATOM 899 C CA . ASP A 1 112 ? -7.535 6.715 9.523 1.00 91.44 112 ASP A CA 1
ATOM 900 C C . ASP A 1 112 ? -6.543 6.864 10.683 1.00 91.44 112 ASP A C 1
ATOM 902 O O . ASP A 1 112 ? -6.066 5.892 11.279 1.00 91.44 112 ASP A O 1
ATOM 906 N N . TYR A 1 113 ? -6.172 8.109 10.956 1.00 86.00 113 TYR A N 1
ATOM 907 C CA . TYR A 1 113 ? -5.303 8.468 12.064 1.00 86.00 113 TYR A CA 1
ATOM 908 C C . TYR A 1 113 ? -5.878 7.978 13.396 1.00 86.00 113 TYR A C 1
ATOM 910 O O . TYR A 1 113 ? -5.122 7.468 14.231 1.00 86.00 113 TYR A O 1
ATOM 918 N N . LYS A 1 114 ? -7.194 8.141 13.575 1.00 85.56 114 LYS A N 1
ATOM 919 C CA . LYS A 1 114 ? -7.868 7.938 14.852 1.00 85.56 114 LYS A CA 1
ATOM 920 C C . LYS A 1 114 ? -8.557 6.586 14.909 1.00 85.56 114 LYS A C 1
ATOM 922 O O . LYS A 1 114 ? -9.004 6.059 13.905 1.00 85.56 114 LYS A O 1
ATOM 927 N N . ASP A 1 115 ? -8.659 6.033 16.110 1.00 86.06 115 ASP A N 1
ATOM 928 C CA . ASP A 1 115 ? -9.510 4.880 16.420 1.00 86.06 115 ASP A CA 1
ATOM 929 C C . ASP A 1 115 ? -9.125 3.541 15.742 1.00 86.06 115 ASP A C 1
ATOM 931 O O . ASP A 1 115 ? -9.670 2.500 16.106 1.00 86.06 115 ASP A O 1
ATOM 935 N N . ILE A 1 116 ? -8.088 3.529 14.898 1.00 90.06 116 ILE A N 1
ATOM 936 C CA . ILE A 1 116 ? -7.524 2.356 14.213 1.00 90.06 116 ILE A CA 1
ATOM 937 C C . ILE A 1 116 ? -6.331 1.755 14.952 1.00 90.06 116 ILE A C 1
ATOM 939 O O . ILE A 1 116 ? -5.531 2.463 15.553 1.00 90.06 116 ILE A O 1
ATOM 943 N N . GLY A 1 117 ? -6.149 0.431 14.895 1.00 84.06 117 GLY A N 1
ATOM 944 C CA . GLY A 1 117 ? -4.950 -0.238 15.406 1.00 84.06 117 GLY A CA 1
ATOM 945 C C . GLY A 1 117 ? -4.826 -0.222 16.930 1.00 84.06 117 GLY A C 1
ATOM 946 O O . GLY A 1 117 ? -3.795 -0.635 17.468 1.00 84.06 117 GLY A O 1
ATOM 947 N N . LYS A 1 118 ? -5.869 0.210 17.650 1.00 84.31 118 LYS A N 1
ATOM 948 C CA . LYS A 1 118 ? -5.888 0.335 19.117 1.00 84.31 118 LYS A CA 1
ATOM 949 C C . LYS A 1 118 ? -5.522 -0.961 19.828 1.00 84.31 118 LYS A C 1
ATOM 951 O O . LYS A 1 118 ? -4.808 -0.934 20.827 1.00 84.31 118 LYS A O 1
ATOM 956 N N . LYS A 1 119 ? -5.970 -2.103 19.301 1.00 83.38 119 LYS A N 1
ATOM 957 C CA . LYS A 1 119 ? -5.684 -3.421 19.889 1.00 83.38 119 LYS A CA 1
ATOM 958 C C . LYS A 1 119 ? -4.198 -3.780 19.837 1.00 83.38 119 LYS A C 1
ATOM 960 O O . LYS A 1 119 ? -3.701 -4.421 20.754 1.00 83.38 119 LYS A O 1
ATOM 965 N N . LEU A 1 120 ? -3.500 -3.372 18.777 1.00 82.19 120 LEU A N 1
ATOM 966 C CA . LEU A 1 120 ? -2.093 -3.713 18.554 1.00 82.19 120 LEU A CA 1
ATOM 967 C C . LEU A 1 120 ? -1.131 -2.638 19.072 1.00 82.19 120 LEU A C 1
ATOM 969 O O . LEU A 1 120 ? -0.030 -2.959 19.513 1.00 82.19 120 LEU A O 1
ATOM 973 N N . PHE A 1 121 ? -1.532 -1.367 19.016 1.00 84.25 121 PHE A N 1
ATOM 974 C CA . PHE A 1 121 ? -0.637 -0.228 19.233 1.00 84.25 121 PHE A CA 1
ATOM 975 C C . PHE A 1 121 ? -1.111 0.737 20.327 1.00 84.25 121 PHE A C 1
ATOM 977 O O . PHE A 1 121 ? -0.443 1.742 20.591 1.00 84.25 121 PHE A O 1
ATOM 984 N N . GLY A 1 122 ? -2.232 0.435 20.990 1.00 82.69 122 GLY A N 1
ATOM 985 C CA . GLY A 1 122 ? -2.789 1.243 22.071 1.00 82.69 122 GLY A CA 1
ATOM 986 C C . GLY A 1 122 ? -2.985 2.695 21.639 1.00 82.69 122 GLY A C 1
ATOM 987 O O . GLY A 1 122 ? -3.600 2.968 20.613 1.00 82.69 122 GLY A O 1
ATOM 988 N N . LYS A 1 123 ? -2.387 3.622 22.395 1.00 80.19 123 LYS A N 1
ATOM 989 C CA . LYS A 1 123 ? -2.475 5.077 22.169 1.00 80.19 123 LYS A CA 1
ATOM 990 C C . LYS A 1 123 ? -1.796 5.576 20.887 1.00 80.19 123 LYS A C 1
ATOM 992 O O . LYS A 1 123 ? -1.942 6.744 20.556 1.00 80.19 123 LYS A O 1
ATOM 997 N N . LYS A 1 124 ? -1.003 4.742 20.203 1.00 80.12 124 LYS A N 1
ATOM 998 C CA . LYS A 1 124 ? -0.359 5.134 18.937 1.00 80.12 124 LYS A CA 1
ATOM 999 C C . LYS A 1 124 ? -1.303 5.016 17.739 1.00 80.12 124 LYS A C 1
ATOM 1001 O O . LYS A 1 124 ? -0.986 5.576 16.697 1.00 80.12 124 LYS A O 1
ATOM 1006 N N . GLU A 1 125 ? -2.401 4.275 17.881 1.00 87.81 125 GLU A N 1
ATOM 1007 C CA . GLU A 1 125 ? -3.479 4.155 16.892 1.00 87.81 125 GLU A CA 1
ATOM 1008 C C . GLU A 1 125 ? -2.972 3.950 15.442 1.00 87.81 125 GLU A C 1
ATOM 1010 O O . GLU A 1 125 ? -2.034 3.167 15.215 1.00 87.81 125 GLU A O 1
ATOM 1015 N N . GLY A 1 126 ? -3.548 4.655 14.458 1.00 86.62 126 GLY A N 1
ATOM 1016 C CA . GLY A 1 126 ? -3.206 4.529 13.038 1.00 86.62 126 GLY A CA 1
ATOM 1017 C C . GLY A 1 126 ? -1.739 4.852 12.722 1.00 86.62 126 GLY A C 1
ATOM 1018 O O . GLY A 1 126 ? -1.146 4.290 11.796 1.00 86.62 126 GLY A O 1
ATOM 1019 N N . LEU A 1 127 ? -1.088 5.687 13.537 1.00 86.94 127 LEU A N 1
ATOM 1020 C CA . LEU A 1 127 ? 0.340 5.988 13.394 1.00 86.94 127 LEU A CA 1
ATOM 1021 C C . LEU A 1 127 ? 1.219 4.799 13.776 1.00 86.94 127 LEU A C 1
ATOM 1023 O O . LEU A 1 127 ? 2.203 4.505 13.092 1.00 86.94 127 LEU A O 1
ATOM 1027 N N . GLY A 1 128 ? 0.865 4.108 14.863 1.00 88.31 128 GLY A N 1
ATOM 1028 C CA . GLY A 1 128 ? 1.525 2.872 15.277 1.00 88.31 128 GLY A CA 1
ATOM 1029 C C . GLY A 1 128 ? 1.424 1.810 14.187 1.00 88.31 128 GLY A C 1
ATOM 1030 O O . GLY A 1 128 ? 2.434 1.206 13.816 1.00 88.31 128 GLY A O 1
ATOM 1031 N N . LEU A 1 129 ? 0.230 1.684 13.603 1.00 89.88 129 LEU A N 1
ATOM 1032 C CA . LEU A 1 129 ? -0.037 0.791 12.484 1.00 89.88 129 LEU A CA 1
ATOM 1033 C C . LEU A 1 129 ? 0.847 1.105 11.270 1.00 89.88 129 LEU A C 1
ATOM 1035 O O . LEU A 1 129 ? 1.489 0.206 10.727 1.00 89.88 129 LEU A O 1
ATOM 1039 N N . ILE A 1 130 ? 0.953 2.370 10.863 1.00 89.88 130 ILE A N 1
ATOM 1040 C CA . ILE A 1 130 ? 1.787 2.747 9.713 1.00 89.88 130 ILE A CA 1
ATOM 1041 C C . ILE A 1 130 ? 3.268 2.544 9.965 1.00 89.88 130 ILE A C 1
ATOM 1043 O O . ILE A 1 130 ? 3.982 2.107 9.059 1.00 89.88 130 ILE A O 1
ATOM 1047 N N . ASN A 1 131 ? 3.746 2.864 11.165 1.00 89.00 131 ASN A N 1
ATOM 1048 C CA . ASN A 1 131 ? 5.145 2.646 11.502 1.00 89.00 131 ASN A CA 1
ATOM 1049 C C . ASN A 1 131 ? 5.509 1.161 11.356 1.00 89.00 131 ASN A C 1
ATOM 1051 O O . ASN A 1 131 ? 6.537 0.816 10.772 1.00 89.00 131 ASN A O 1
ATOM 1055 N N . GLU A 1 132 ? 4.616 0.282 11.801 1.00 89.44 132 GLU A N 1
ATOM 1056 C CA . GLU A 1 132 ? 4.810 -1.157 11.716 1.00 89.44 132 GLU A CA 1
ATOM 1057 C C . GLU A 1 132 ? 4.651 -1.698 10.285 1.00 89.44 132 GLU A C 1
ATOM 1059 O O . GLU A 1 132 ? 5.480 -2.486 9.824 1.00 89.44 132 GLU A O 1
ATOM 1064 N N . LEU A 1 133 ? 3.665 -1.216 9.520 1.00 90.38 133 LEU A N 1
ATOM 1065 C CA . LEU A 1 133 ? 3.524 -1.539 8.095 1.00 90.38 133 LEU A CA 1
ATOM 1066 C C . LEU A 1 133 ? 4.781 -1.156 7.303 1.00 90.38 133 LEU A C 1
ATOM 1068 O O . LEU A 1 133 ? 5.287 -1.956 6.513 1.00 90.38 133 LEU A O 1
ATOM 1072 N N . LYS A 1 134 ? 5.337 0.036 7.553 1.00 89.81 134 LYS A N 1
ATOM 1073 C CA . LYS A 1 134 ? 6.600 0.488 6.952 1.00 89.81 134 LYS A CA 1
ATOM 1074 C C . LYS A 1 134 ? 7.777 -0.382 7.380 1.00 89.81 134 LYS A C 1
ATOM 1076 O O . LYS A 1 134 ? 8.632 -0.681 6.550 1.00 89.81 134 LYS A O 1
ATOM 1081 N N . ARG A 1 135 ? 7.826 -0.831 8.636 1.00 89.38 135 ARG A N 1
ATOM 1082 C CA . ARG A 1 135 ? 8.868 -1.750 9.116 1.00 89.38 135 ARG A CA 1
ATOM 1083 C C . ARG A 1 135 ? 8.836 -3.085 8.365 1.00 89.38 135 ARG A C 1
ATOM 1085 O O . ARG A 1 135 ? 9.887 -3.569 7.947 1.00 89.38 135 ARG A O 1
ATOM 1092 N N . VAL A 1 136 ? 7.645 -3.652 8.165 1.00 90.25 136 VAL A N 1
ATOM 1093 C CA . VAL A 1 136 ? 7.445 -4.965 7.523 1.00 90.25 136 VAL A CA 1
ATOM 1094 C C . VAL A 1 136 ? 7.609 -4.893 6.001 1.00 90.25 136 VAL A C 1
ATOM 1096 O O . VAL A 1 136 ? 8.351 -5.682 5.415 1.00 90.25 136 VAL A O 1
ATOM 1099 N N . TYR A 1 137 ? 6.946 -3.942 5.342 1.00 89.94 137 TYR A N 1
ATOM 1100 C CA . TYR A 1 137 ? 6.847 -3.889 3.878 1.00 89.94 137 TYR A CA 1
ATOM 1101 C C . TYR A 1 137 ? 7.732 -2.813 3.229 1.00 89.94 137 TYR A C 1
ATOM 1103 O O . TYR A 1 137 ? 7.880 -2.803 2.004 1.00 89.94 137 TYR A O 1
ATOM 1111 N N . LYS A 1 138 ? 8.374 -1.938 4.014 1.00 88.31 138 LYS A N 1
ATOM 1112 C CA . LYS A 1 138 ? 9.261 -0.862 3.535 1.00 88.31 138 LYS A CA 1
ATOM 1113 C C . LYS A 1 138 ? 8.584 -0.041 2.426 1.00 88.31 138 LYS A C 1
ATOM 1115 O O . LYS A 1 138 ? 7.402 0.285 2.525 1.00 88.31 138 LYS A O 1
ATOM 1120 N N . ASN A 1 139 ? 9.318 0.244 1.351 1.00 84.31 139 ASN A N 1
ATOM 1121 C CA . ASN A 1 139 ? 8.872 1.047 0.212 1.00 84.31 139 ASN A CA 1
ATOM 1122 C C . ASN A 1 139 ? 8.068 0.245 -0.829 1.00 84.31 139 ASN A C 1
ATOM 1124 O O . ASN A 1 139 ? 7.800 0.759 -1.910 1.00 84.31 139 ASN A O 1
ATOM 1128 N N . LYS A 1 140 ? 7.700 -1.015 -0.544 1.00 88.19 140 LYS A N 1
ATOM 1129 C CA . LYS A 1 140 ? 6.924 -1.846 -1.485 1.00 88.19 140 LYS A CA 1
ATOM 1130 C C . LYS A 1 140 ? 5.467 -1.394 -1.616 1.00 88.19 140 LYS A C 1
ATOM 1132 O O . LYS A 1 140 ? 4.805 -1.769 -2.576 1.00 88.19 140 LYS A O 1
ATOM 1137 N N . LYS A 1 141 ? 4.964 -0.640 -0.636 1.00 92.94 141 LYS A N 1
ATOM 1138 C CA . LYS A 1 141 ? 3.588 -0.139 -0.572 1.00 92.94 141 LYS A CA 1
ATOM 1139 C C . LYS A 1 141 ? 3.610 1.354 -0.259 1.00 92.94 141 LYS A C 1
ATOM 1141 O O . LYS A 1 141 ? 4.552 1.849 0.364 1.00 92.94 141 LYS A O 1
ATOM 1146 N N . ARG A 1 142 ? 2.575 2.070 -0.691 1.00 92.94 142 ARG A N 1
ATOM 1147 C CA . ARG A 1 142 ? 2.360 3.481 -0.364 1.00 92.94 142 ARG A CA 1
ATOM 1148 C C . ARG A 1 142 ? 1.349 3.591 0.772 1.00 92.94 142 ARG A C 1
ATOM 1150 O O . ARG A 1 142 ? 0.315 2.938 0.729 1.00 92.94 142 ARG A O 1
ATOM 1157 N N . TYR A 1 143 ? 1.653 4.424 1.761 1.00 91.81 143 TYR A N 1
ATOM 1158 C CA . TYR A 1 143 ? 0.810 4.637 2.938 1.00 91.81 143 TYR A CA 1
ATOM 1159 C C . TYR A 1 143 ? 0.348 6.086 2.974 1.00 91.81 143 TYR A C 1
ATOM 1161 O O . TYR A 1 143 ? 1.176 6.986 2.807 1.00 91.81 143 TYR A O 1
ATOM 1169 N N . ILE A 1 144 ? -0.943 6.298 3.200 1.00 91.38 144 ILE A N 1
ATOM 1170 C CA . ILE A 1 144 ? -1.562 7.611 3.337 1.00 91.38 144 ILE A CA 1
ATOM 1171 C C . ILE A 1 144 ? -2.277 7.651 4.683 1.00 91.38 144 ILE A C 1
ATOM 1173 O O . ILE A 1 144 ? -3.069 6.764 4.988 1.00 91.38 144 ILE A O 1
ATOM 1177 N N . ILE A 1 145 ? -1.987 8.683 5.469 1.00 88.69 145 ILE A N 1
ATOM 1178 C CA . ILE A 1 145 ? -2.752 9.012 6.674 1.00 88.69 145 ILE A CA 1
ATOM 1179 C C . ILE A 1 145 ? -3.757 10.071 6.289 1.00 88.69 145 ILE A C 1
ATOM 1181 O O . ILE A 1 145 ? -3.394 11.037 5.615 1.00 88.69 145 ILE A O 1
ATOM 1185 N N . TYR A 1 146 ? -4.986 9.906 6.746 1.00 86.12 146 TYR A N 1
ATOM 1186 C CA . TYR A 1 146 ? -5.982 10.958 6.686 1.00 86.12 146 TYR A CA 1
ATOM 1187 C C . TYR A 1 146 ? -6.708 11.062 8.026 1.00 86.12 146 TYR A C 1
ATOM 1189 O O . TYR A 1 146 ? -6.646 10.161 8.856 1.00 86.12 146 TYR A O 1
ATOM 1197 N N . SER A 1 147 ? -7.328 12.213 8.246 1.00 81.00 147 SER A N 1
ATOM 1198 C CA . SER A 1 147 ? -8.152 12.520 9.409 1.00 81.00 147 SER A CA 1
ATOM 1199 C C . SER A 1 147 ? -9.275 13.435 8.936 1.00 81.00 147 SER A C 1
ATOM 1201 O O . SER A 1 147 ? -9.059 14.279 8.062 1.00 81.00 147 SER A O 1
ATOM 1203 N N . SER A 1 148 ? -10.471 13.273 9.496 1.00 67.81 148 SER A N 1
ATOM 1204 C CA . SER A 1 148 ? -11.597 14.186 9.270 1.00 67.81 148 SER A CA 1
ATOM 1205 C C . SER A 1 148 ? -11.588 15.395 10.212 1.00 67.81 148 SER A C 1
ATOM 1207 O O . SER A 1 148 ? -12.436 16.274 10.081 1.00 67.81 148 SER A O 1
ATOM 1209 N N . VAL A 1 149 ? -10.672 15.431 11.185 1.00 57.91 149 VAL A N 1
ATOM 1210 C CA . VAL A 1 149 ? -10.562 16.497 12.189 1.00 57.91 149 VAL A CA 1
ATOM 1211 C C . VAL A 1 149 ? -9.415 17.432 11.802 1.00 57.91 149 VAL A C 1
ATOM 1213 O O . VAL A 1 149 ? -8.349 16.964 11.407 1.00 57.91 149 VAL A O 1
ATOM 1216 N N . GLN A 1 150 ? -9.623 18.747 11.929 1.00 55.19 150 GLN A N 1
ATOM 1217 C CA . GLN A 1 150 ? -8.573 19.763 11.737 1.00 55.19 150 GLN A CA 1
ATOM 1218 C C . GLN A 1 150 ? -7.484 19.715 12.827 1.00 55.19 150 GLN A C 1
ATOM 1220 O O . GLN A 1 150 ? -6.419 20.300 12.640 1.00 55.19 150 GLN A O 1
ATOM 1225 N N . ASP A 1 151 ? -7.716 18.977 13.917 1.00 52.38 151 ASP A N 1
ATOM 1226 C CA . ASP A 1 151 ? -6.741 18.755 14.983 1.00 52.38 151 ASP A CA 1
ATOM 1227 C C . ASP A 1 151 ? -5.690 17.729 14.562 1.00 52.38 151 ASP A C 1
ATOM 1229 O O . ASP A 1 151 ? -5.831 16.516 14.734 1.00 52.38 151 ASP A O 1
ATOM 1233 N N . PHE A 1 152 ? -4.587 18.254 14.043 1.00 58.06 152 PHE A N 1
ATOM 1234 C CA . PHE A 1 152 ? -3.320 17.543 13.910 1.00 58.06 152 PHE A CA 1
ATOM 1235 C C . PHE A 1 152 ? -2.384 17.804 15.103 1.00 58.06 152 PHE A C 1
ATOM 1237 O O . PHE A 1 152 ? -1.170 17.640 14.980 1.00 58.06 152 PHE A O 1
ATOM 1244 N N . ASP A 1 153 ? -2.928 18.153 16.273 1.00 56.81 153 ASP A N 1
ATOM 1245 C CA . ASP A 1 153 ? -2.161 18.453 17.493 1.00 56.81 153 ASP A CA 1
ATOM 1246 C C . ASP A 1 153 ? -1.225 17.304 17.928 1.00 56.81 153 ASP A C 1
ATOM 1248 O O . ASP A 1 153 ? -0.207 17.524 18.580 1.00 56.81 153 ASP A O 1
ATOM 1252 N N . GLY A 1 154 ? -1.497 16.066 17.498 1.00 53.16 154 GLY A N 1
ATOM 1253 C CA . GLY A 1 154 ? -0.644 14.896 17.742 1.00 53.16 154 GLY A CA 1
ATOM 1254 C C . GLY A 1 154 ? 0.468 14.636 16.712 1.00 53.16 154 GLY A C 1
ATOM 1255 O O . GLY A 1 154 ? 1.254 13.706 16.900 1.00 53.16 154 GLY A O 1
ATOM 1256 N N . LEU A 1 155 ? 0.552 15.402 15.616 1.00 54.09 155 LEU A N 1
ATOM 1257 C CA . LEU A 1 155 ? 1.554 15.199 14.556 1.00 54.09 155 LEU A CA 1
ATOM 1258 C C . LEU A 1 155 ? 2.874 15.944 14.789 1.00 54.09 155 LEU A C 1
ATOM 1260 O O . LEU A 1 155 ? 3.881 15.602 14.165 1.00 54.09 155 LEU A O 1
ATOM 1264 N N . VAL A 1 156 ? 2.897 16.907 15.714 1.00 54.03 156 VAL A N 1
ATOM 1265 C CA . VAL A 1 156 ? 4.064 17.760 16.006 1.00 54.03 156 VAL A CA 1
ATOM 1266 C C . VAL A 1 156 ? 5.255 16.953 16.558 1.00 54.03 156 VAL A C 1
ATOM 1268 O O . VAL A 1 156 ? 6.398 17.370 16.431 1.00 54.03 156 VAL A O 1
ATOM 1271 N N . GLY A 1 157 ? 5.014 15.751 17.097 1.00 49.06 157 GLY A N 1
ATOM 1272 C CA . GLY A 1 157 ? 6.052 14.845 17.609 1.00 49.06 157 GLY A CA 1
ATOM 1273 C C . GLY A 1 157 ? 6.496 13.731 16.653 1.00 49.06 157 GLY A C 1
ATOM 1274 O O . GLY A 1 157 ? 7.215 12.826 17.080 1.00 49.06 157 GLY A O 1
ATOM 1275 N N . PHE A 1 158 ? 6.050 13.722 15.388 1.00 53.03 158 PHE A N 1
ATOM 1276 C CA . PHE A 1 158 ? 6.446 12.674 14.444 1.00 53.03 158 PHE A CA 1
ATOM 1277 C C . PHE A 1 158 ? 7.733 13.043 13.694 1.00 53.03 158 PHE A C 1
ATOM 1279 O O . PHE A 1 158 ? 7.732 14.008 12.925 1.00 53.03 158 PHE A O 1
ATOM 1286 N N . PRO A 1 159 ? 8.797 12.216 13.780 1.00 51.34 159 PRO A N 1
ATOM 1287 C CA . PRO A 1 159 ? 10.132 12.539 13.256 1.00 51.34 159 PRO A CA 1
ATOM 1288 C C . PRO A 1 159 ? 10.197 12.741 11.730 1.00 51.34 159 PRO A C 1
ATOM 1290 O O . PRO A 1 159 ? 11.241 13.093 11.186 1.00 51.34 159 PRO A O 1
ATOM 1293 N N . TYR A 1 160 ? 9.100 12.500 11.005 1.00 49.06 160 TYR A N 1
ATOM 1294 C CA . TYR A 1 160 ? 9.028 12.671 9.554 1.00 49.06 160 TYR A CA 1
ATOM 1295 C C . TYR A 1 160 ? 8.411 14.009 9.112 1.00 49.06 160 TYR A C 1
ATOM 1297 O O . TYR A 1 160 ? 8.719 14.467 8.015 1.00 49.06 160 TYR A O 1
ATOM 1305 N N . ILE A 1 161 ? 7.585 14.653 9.946 1.00 49.00 161 ILE A N 1
ATOM 1306 C CA . ILE A 1 161 ? 7.026 15.986 9.643 1.00 49.00 161 ILE A CA 1
ATOM 1307 C C . ILE A 1 161 ? 8.053 17.066 9.975 1.00 49.00 161 ILE A C 1
ATOM 1309 O O . ILE A 1 161 ? 8.272 17.974 9.176 1.00 49.00 161 ILE A O 1
ATOM 1313 N N . GLU A 1 162 ? 8.784 16.889 11.073 1.00 48.12 162 GLU A N 1
ATOM 1314 C CA . GLU A 1 162 ? 9.899 17.751 11.469 1.00 48.12 162 GLU A CA 1
ATOM 1315 C C . GLU A 1 162 ? 10.970 17.837 10.364 1.00 48.12 162 GLU A C 1
ATOM 1317 O O . GLU A 1 162 ? 11.449 18.917 10.020 1.00 48.12 162 GLU A O 1
ATOM 1322 N N . LYS A 1 163 ? 11.252 16.709 9.695 1.00 46.50 163 LYS A N 1
ATOM 1323 C CA . LYS A 1 163 ? 12.217 16.648 8.590 1.00 46.50 163 LYS A CA 1
ATOM 1324 C C . LYS A 1 163 ? 11.757 17.400 7.331 1.00 46.50 163 LYS A C 1
ATOM 1326 O O . LYS A 1 163 ? 12.603 17.925 6.618 1.00 46.50 163 LYS A O 1
ATOM 1331 N N . MET A 1 164 ? 10.450 17.489 7.060 1.00 44.00 164 MET A N 1
ATOM 1332 C CA . MET A 1 164 ? 9.921 18.310 5.956 1.00 44.00 164 MET A CA 1
ATOM 1333 C C . MET A 1 164 ? 9.824 19.796 6.324 1.00 44.00 164 MET A C 1
ATOM 1335 O O . MET A 1 164 ? 10.121 20.641 5.482 1.00 44.00 164 MET A O 1
ATOM 1339 N N . GLY A 1 165 ? 9.481 20.126 7.574 1.00 48.34 165 GLY A N 1
ATOM 1340 C CA . GLY A 1 165 ? 9.485 21.508 8.069 1.00 48.34 165 GLY A CA 1
ATOM 1341 C C . GLY A 1 165 ? 10.879 22.141 8.019 1.00 48.34 165 GLY A C 1
ATOM 1342 O O . GLY A 1 165 ? 11.038 23.276 7.576 1.00 48.34 165 GLY A O 1
ATOM 1343 N N . HIS A 1 166 ? 11.913 21.366 8.355 1.00 47.12 166 HIS A N 1
ATOM 1344 C CA . HIS A 1 166 ? 13.299 21.829 8.293 1.00 47.12 166 HIS A CA 1
ATOM 1345 C C . HIS A 1 166 ? 13.820 22.036 6.858 1.00 47.12 166 HIS A C 1
ATOM 1347 O O . HIS A 1 166 ? 14.717 22.848 6.649 1.00 47.12 166 HIS A O 1
ATOM 1353 N N . MET A 1 167 ? 13.261 21.327 5.868 1.00 41.53 167 MET A N 1
ATOM 1354 C CA . MET A 1 167 ? 13.613 21.490 4.449 1.00 41.53 167 MET A CA 1
ATOM 1355 C C . MET A 1 167 ? 12.907 22.685 3.793 1.00 41.53 167 MET A C 1
ATOM 1357 O O . MET A 1 167 ? 13.448 23.251 2.849 1.00 41.53 167 MET A O 1
ATOM 1361 N N . MET A 1 168 ? 11.736 23.097 4.292 1.00 45.81 168 MET A N 1
ATOM 1362 C CA . MET A 1 168 ? 11.035 24.293 3.801 1.00 45.81 168 MET A CA 1
ATOM 1363 C C . MET A 1 168 ? 11.624 25.597 4.366 1.00 45.81 168 MET A C 1
ATOM 1365 O O . MET A 1 168 ? 11.684 26.595 3.652 1.00 45.81 168 MET A O 1
ATOM 1369 N N . ASN A 1 169 ? 12.171 25.574 5.587 1.00 45.72 169 ASN A N 1
ATOM 1370 C CA . ASN A 1 169 ? 12.820 26.738 6.215 1.00 45.72 169 ASN A CA 1
ATOM 1371 C C . ASN A 1 169 ? 14.248 27.048 5.722 1.00 45.72 169 ASN A C 1
ATOM 1373 O O . ASN A 1 169 ? 14.854 28.002 6.194 1.00 45.72 169 ASN A O 1
ATOM 1377 N N . LEU A 1 170 ? 14.795 26.276 4.779 1.00 46.03 170 LEU A N 1
ATOM 1378 C CA . LEU A 1 170 ? 16.106 26.536 4.161 1.00 46.03 170 LEU A CA 1
ATOM 1379 C C . LEU A 1 170 ? 15.992 27.225 2.787 1.00 46.03 170 LEU A C 1
ATOM 1381 O O . LEU A 1 170 ? 16.955 27.243 2.026 1.00 46.03 170 LEU A O 1
ATOM 1385 N N . SER A 1 171 ? 14.812 27.759 2.454 1.00 45.09 171 SER A N 1
ATOM 1386 C CA . SER A 1 171 ? 14.534 28.441 1.179 1.00 45.09 171 SER A CA 1
ATOM 1387 C C . SER A 1 171 ? 14.224 29.941 1.310 1.00 45.09 171 SER A C 1
ATOM 1389 O O . SER A 1 171 ? 13.722 30.544 0.361 1.00 45.09 171 SER A O 1
ATOM 1391 N N . HIS A 1 172 ? 14.571 30.548 2.450 1.00 40.06 172 HIS A N 1
ATOM 1392 C CA . HIS A 1 172 ? 14.559 31.998 2.655 1.00 40.06 172 HIS A CA 1
ATOM 1393 C C . HIS A 1 172 ? 15.945 32.519 3.017 1.00 40.06 172 HIS A C 1
ATOM 1395 O O . HIS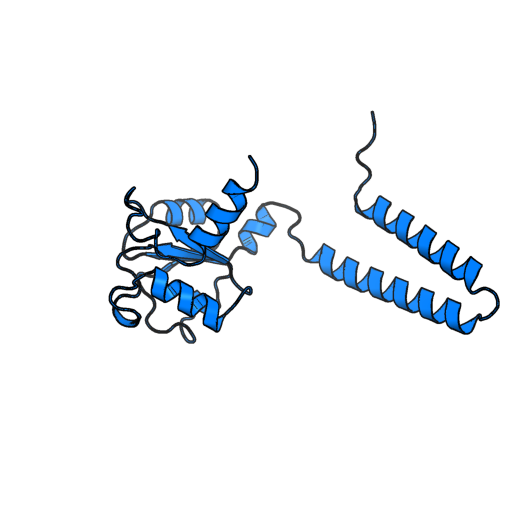 A 1 172 ? 16.615 31.868 3.849 1.00 40.06 172 HIS A O 1
#

Secondary structure (DSSP, 8-state):
------HHHHHHHHHHHHHHHHHHHTTT-HHHHHHHHHHHHHHHHHHHHHHTTS--SHHHHHHH-EEEEE-SS--HHHHHHHHTT-EEEEES--S-TTT-HHHHH-SEEEEESSSSSHHHHGGGHHHHHHHHHHHHHGGGSEEEEE-SSS--TTSTT-TTHHHHHHHHTT--